Protein AF-A0A5F9C3J3-F1 (afdb_monomer)

Foldseek 3Di:
DDDDDDDDDDPPDDPPPPPPPPPPPPPPPDDDPPDDDDPVCPPDDDDDDDDDPVVVVVVVVVVVVVCVVVVVVVVVVVVVVVVVVCCCVPNPVNVVVVVVVVVVVVVVVVVVVVVVVVVVVVVVVVVVVDPPPDPPPDDPPPDDPDDDDDDDDDDDDDDDDDDDDDDDDD

Radius of gyration: 37.55 Å; Cα contacts (8 Å, |Δi|>4): 9; chains: 1; bounding box: 84×78×82 Å

Structure (mmCIF, N/CA/C/O backbone):
data_AF-A0A5F9C3J3-F1
#
_entry.id   AF-A0A5F9C3J3-F1
#
loop_
_atom_site.group_PDB
_atom_site.id
_atom_site.type_symbol
_atom_site.label_atom_id
_atom_site.label_alt_id
_atom_site.label_comp_id
_atom_site.label_asym_id
_atom_site.label_entity_id
_atom_site.label_seq_id
_atom_site.pdbx_PDB_ins_code
_atom_site.Cartn_x
_atom_site.Cartn_y
_atom_site.Cartn_z
_atom_site.occupancy
_atom_site.B_iso_or_equiv
_atom_site.auth_seq_id
_atom_site.auth_comp_id
_atom_site.auth_asym_id
_atom_site.auth_atom_id
_atom_site.pdbx_PDB_model_num
ATOM 1 N N . MET A 1 1 ? -37.638 -13.060 1.747 1.00 37.16 1 MET A N 1
ATOM 2 C CA . MET A 1 1 ? -38.116 -14.436 1.497 1.00 37.16 1 MET A CA 1
ATOM 3 C C . MET A 1 1 ? -37.347 -14.993 0.299 1.00 37.16 1 MET A C 1
ATOM 5 O O . MET A 1 1 ? -37.412 -14.372 -0.745 1.00 37.16 1 MET A O 1
ATOM 9 N N . LEU A 1 2 ? -36.561 -16.059 0.528 1.00 37.22 2 LEU A N 1
ATOM 10 C CA . LEU A 1 2 ? -36.082 -17.134 -0.380 1.00 37.22 2 LEU A CA 1
ATOM 11 C C . LEU A 1 2 ? -35.580 -16.761 -1.803 1.00 37.22 2 LEU A C 1
ATOM 13 O O . LEU A 1 2 ? -36.346 -16.272 -2.611 1.00 37.22 2 LEU A O 1
ATOM 17 N N . ARG A 1 3 ? -34.291 -16.867 -2.168 1.00 38.00 3 ARG A N 1
ATOM 18 C CA . ARG A 1 3 ? -33.363 -18.016 -2.368 1.00 38.00 3 ARG A CA 1
ATOM 19 C C . ARG A 1 3 ? -33.156 -18.320 -3.871 1.00 38.00 3 ARG A C 1
ATOM 21 O O . ARG A 1 3 ? -34.093 -18.675 -4.561 1.00 38.00 3 ARG A O 1
ATOM 28 N N . ALA A 1 4 ? -31.877 -18.276 -4.260 1.00 40.38 4 ALA A N 1
ATOM 29 C CA . ALA A 1 4 ? -31.181 -19.066 -5.287 1.00 40.38 4 ALA A CA 1
ATOM 30 C C . ALA A 1 4 ? -31.619 -18.997 -6.762 1.00 40.38 4 ALA A C 1
ATOM 32 O O . ALA A 1 4 ? -32.603 -19.610 -7.136 1.00 40.38 4 ALA A O 1
ATOM 33 N N . LEU A 1 5 ? -30.713 -18.494 -7.610 1.00 48.28 5 LEU A N 1
ATOM 34 C CA . LEU A 1 5 ? -30.084 -19.306 -8.660 1.00 48.28 5 LEU A CA 1
ATOM 35 C C . LEU A 1 5 ? -28.607 -18.915 -8.764 1.00 48.28 5 LEU A C 1
ATOM 37 O O . LEU A 1 5 ? -28.255 -17.774 -9.051 1.00 48.28 5 LEU A O 1
ATOM 41 N N . GLY A 1 6 ? -27.747 -19.876 -8.443 1.00 35.47 6 GLY A N 1
ATOM 42 C CA . GLY A 1 6 ? -26.320 -19.798 -8.686 1.00 35.47 6 GLY A CA 1
ATOM 43 C C . GLY A 1 6 ? -25.952 -20.567 -9.948 1.00 35.47 6 GLY A C 1
ATOM 44 O O . GLY A 1 6 ? -26.656 -21.489 -10.348 1.00 35.47 6 GLY A O 1
ATOM 45 N N . GLY A 1 7 ? -24.777 -20.232 -10.473 1.00 37.28 7 GLY A N 1
ATOM 46 C CA . GLY A 1 7 ? -23.949 -21.161 -11.229 1.00 37.28 7 GLY A CA 1
ATOM 47 C C . GLY A 1 7 ? -23.962 -20.952 -12.734 1.00 37.28 7 GLY A C 1
ATOM 48 O O . GLY A 1 7 ? -24.834 -21.467 -13.415 1.00 37.28 7 GLY A O 1
ATOM 49 N N . LEU A 1 8 ? -22.925 -20.284 -13.247 1.00 43.03 8 LEU A N 1
ATOM 50 C CA . LEU A 1 8 ? -21.941 -20.857 -14.179 1.00 43.03 8 LEU A CA 1
ATOM 51 C C . LEU A 1 8 ? -21.075 -19.734 -14.767 1.00 43.03 8 LEU A C 1
ATOM 53 O O . LEU A 1 8 ? -21.583 -18.711 -15.207 1.00 43.03 8 LEU A O 1
ATOM 57 N N . GLY A 1 9 ? -19.761 -19.961 -14.813 1.00 40.44 9 GLY A N 1
ATOM 58 C CA . GLY A 1 9 ? -18.927 -19.317 -15.829 1.00 40.44 9 GLY A CA 1
ATOM 59 C C . GLY A 1 9 ? -17.976 -18.214 -15.377 1.00 40.44 9 GLY A C 1
ATOM 60 O O . GLY A 1 9 ? -17.929 -17.171 -16.008 1.00 40.44 9 GLY A O 1
ATOM 61 N N . LEU A 1 10 ? -17.135 -18.462 -14.371 1.00 43.94 10 LEU A N 1
ATOM 62 C CA . LEU A 1 10 ? -15.818 -17.814 -14.304 1.00 43.94 10 LEU A CA 1
ATOM 63 C C . LEU A 1 10 ? -14.761 -18.876 -13.987 1.00 43.94 10 LEU A C 1
ATOM 65 O O . LEU A 1 10 ? -14.199 -18.946 -12.895 1.00 43.94 10 LEU A O 1
ATOM 69 N N . LEU A 1 11 ? -14.484 -19.714 -14.990 1.00 49.22 11 LEU A N 1
ATOM 70 C CA . LEU A 1 11 ? -13.211 -20.426 -15.130 1.00 49.22 11 LEU A CA 1
ATOM 71 C C . LEU A 1 11 ? -12.116 -19.401 -15.476 1.00 49.22 11 LEU A C 1
ATOM 73 O O . LEU A 1 11 ? -11.539 -19.406 -16.555 1.00 49.22 11 LEU A O 1
ATOM 77 N N . GLY A 1 12 ? -11.868 -18.471 -14.555 1.00 43.62 12 GLY A N 1
ATOM 78 C CA . GLY A 1 12 ? -10.696 -17.609 -14.569 1.00 43.62 12 GLY A CA 1
ATOM 79 C C . GLY A 1 12 ? -9.593 -18.320 -13.804 1.00 43.62 12 GLY A C 1
ATOM 80 O O . GLY A 1 12 ? -9.696 -18.485 -12.588 1.00 43.62 12 GLY A O 1
ATOM 81 N N . ALA A 1 13 ? -8.569 -18.778 -14.521 1.00 52.06 13 ALA A N 1
ATOM 82 C CA . ALA A 1 13 ? -7.368 -19.386 -13.970 1.00 52.06 13 ALA A CA 1
ATOM 83 C C . ALA A 1 13 ? -6.802 -18.525 -12.825 1.00 52.06 13 ALA A C 1
ATOM 85 O O . ALA A 1 13 ? -6.184 -17.484 -13.045 1.00 52.06 13 ALA A O 1
ATOM 86 N N . ARG A 1 14 ? -7.037 -18.948 -11.579 1.00 44.19 14 ARG A N 1
ATOM 87 C CA . ARG A 1 14 ? -6.373 -18.367 -10.411 1.00 44.19 14 ARG A CA 1
ATOM 88 C C . ARG A 1 14 ? -4.899 -18.772 -10.467 1.00 44.19 14 ARG A C 1
ATOM 90 O O . ARG A 1 14 ? -4.634 -19.969 -10.596 1.00 44.19 14 ARG A O 1
ATOM 97 N N . PRO A 1 15 ? -3.940 -17.840 -10.331 1.00 46.03 15 PRO A N 1
ATOM 98 C CA . PRO A 1 15 ? -2.549 -18.227 -10.181 1.00 46.03 15 PRO A CA 1
ATOM 99 C C . PRO A 1 15 ? -2.426 -19.088 -8.921 1.00 46.03 15 PRO A C 1
ATOM 101 O O . PRO A 1 15 ? -2.953 -18.746 -7.856 1.00 46.03 15 PRO A O 1
ATOM 104 N N . ALA A 1 16 ? -1.757 -20.230 -9.064 1.00 52.94 16 ALA A N 1
ATOM 105 C CA . ALA A 1 16 ? -1.439 -21.163 -7.994 1.00 52.94 16 ALA A CA 1
ATOM 106 C C . ALA A 1 16 ? -0.369 -20.566 -7.065 1.00 52.94 16 ALA A C 1
ATOM 108 O O . ALA A 1 16 ? 0.752 -21.042 -6.988 1.00 52.94 16 ALA A O 1
ATOM 109 N N . CYS A 1 17 ? -0.736 -19.506 -6.352 1.00 51.22 17 CYS A N 1
ATOM 110 C CA . CYS A 1 17 ? 0.027 -18.952 -5.241 1.00 51.22 17 CYS A CA 1
ATOM 111 C C . CYS A 1 17 ? -0.887 -18.859 -4.017 1.00 51.22 17 CYS A C 1
ATOM 113 O O . CYS A 1 17 ? -0.936 -17.844 -3.327 1.00 51.22 17 CYS A O 1
ATOM 115 N N . ARG A 1 18 ? -1.666 -19.917 -3.753 1.00 53.50 18 ARG A N 1
ATOM 116 C CA . ARG A 1 18 ? -2.168 -20.144 -2.399 1.00 53.50 18 ARG A CA 1
ATOM 117 C C . ARG A 1 18 ? -0.984 -20.754 -1.653 1.00 53.50 18 ARG A C 1
ATOM 119 O O . ARG A 1 18 ? -0.599 -21.863 -2.026 1.00 53.50 18 ARG A O 1
ATOM 126 N N . PRO A 1 19 ? -0.371 -20.068 -0.671 1.00 56.59 19 PRO A N 1
ATOM 127 C CA . PRO A 1 19 ? 0.608 -20.739 0.168 1.00 56.59 19 PRO A CA 1
ATOM 128 C C . PRO A 1 19 ? -0.058 -22.013 0.706 1.00 56.59 19 PRO A C 1
ATOM 130 O O . PRO A 1 19 ? -1.263 -21.960 1.007 1.00 56.59 19 PRO A O 1
ATOM 133 N N . PRO A 1 20 ? 0.654 -23.159 0.773 1.00 58.03 20 PRO A N 1
ATOM 134 C CA . PRO A 1 20 ? 0.123 -24.322 1.470 1.00 58.03 20 PRO A CA 1
ATOM 135 C C . PRO A 1 20 ? -0.383 -23.801 2.805 1.00 58.03 20 PRO A C 1
ATOM 137 O O . PRO A 1 20 ? 0.321 -23.010 3.436 1.00 58.03 20 PRO A O 1
ATOM 140 N N . ALA A 1 21 ? -1.641 -24.111 3.139 1.00 61.44 21 ALA A N 1
ATOM 141 C CA . ALA A 1 21 ? -2.244 -23.667 4.382 1.00 61.44 21 ALA A CA 1
ATOM 142 C C . ALA A 1 21 ? -1.227 -23.992 5.466 1.00 61.44 21 ALA A C 1
ATOM 144 O O . ALA A 1 21 ? -0.994 -25.170 5.732 1.00 61.44 21 ALA A O 1
ATOM 145 N N . LEU A 1 22 ? -0.540 -22.963 5.979 1.00 60.78 22 LEU A N 1
ATOM 146 C CA . LEU A 1 22 ? 0.359 -23.130 7.099 1.00 60.78 22 LEU A CA 1
ATOM 147 C C . LEU A 1 22 ? -0.542 -23.796 8.116 1.00 60.78 22 LEU A C 1
ATOM 149 O O . LEU A 1 22 ? -1.554 -23.208 8.509 1.00 60.78 22 LEU A O 1
ATOM 153 N N . LEU A 1 23 ? -0.256 -25.063 8.417 1.00 61.53 23 LEU A N 1
ATOM 154 C CA . LEU A 1 23 ? -0.802 -25.717 9.583 1.00 61.53 23 LEU A CA 1
ATOM 155 C C . LEU A 1 23 ? -0.427 -24.748 10.689 1.00 61.53 23 LEU A C 1
ATOM 157 O O . LEU A 1 23 ? 0.749 -24.629 11.025 1.00 61.53 23 LEU A O 1
ATOM 161 N N . LEU A 1 24 ? -1.394 -23.921 11.093 1.00 62.34 24 LEU A N 1
ATOM 162 C CA . LEU A 1 24 ? -1.239 -22.951 12.153 1.00 62.34 24 LEU A CA 1
ATOM 163 C C . LEU A 1 24 ? -0.932 -23.828 13.349 1.00 62.34 24 LEU A C 1
ATOM 165 O O . LEU A 1 24 ? -1.860 -24.370 13.950 1.00 62.34 24 LEU A O 1
ATOM 169 N N . LEU A 1 25 ? 0.359 -24.060 13.614 1.00 65.44 25 LEU A N 1
ATOM 170 C CA . LEU A 1 25 ? 0.781 -24.725 14.827 1.00 65.44 25 LEU A CA 1
ATOM 171 C C . LEU A 1 25 ? 0.063 -23.949 15.924 1.00 65.44 25 LEU A C 1
ATOM 173 O O . LEU A 1 25 ? 0.233 -22.723 15.985 1.00 65.44 25 LEU A O 1
ATOM 177 N N . PRO A 1 26 ? -0.807 -24.606 16.709 1.00 67.81 26 PRO A N 1
ATOM 178 C CA . PRO A 1 26 ? -1.512 -23.927 17.771 1.00 67.81 26 PRO A CA 1
ATOM 179 C C . PRO A 1 26 ? -0.466 -23.187 18.593 1.00 67.81 26 PRO A C 1
ATOM 181 O O . PRO A 1 26 ? 0.487 -23.802 19.077 1.00 67.81 26 PRO A O 1
ATOM 184 N N . ALA A 1 27 ? -0.592 -21.861 18.681 1.00 69.44 27 ALA A N 1
ATOM 185 C CA . ALA A 1 27 ? 0.288 -21.083 19.533 1.00 69.44 27 ALA A CA 1
ATOM 186 C C . ALA A 1 27 ? 0.184 -21.697 20.932 1.00 69.44 27 ALA A C 1
ATOM 188 O O . ALA A 1 27 ? -0.910 -21.728 21.507 1.00 69.44 27 ALA A O 1
ATOM 189 N N . ARG A 1 28 ? 1.293 -22.264 21.424 1.00 77.12 28 ARG A N 1
ATOM 190 C CA . ARG A 1 28 ? 1.327 -23.034 22.672 1.00 77.12 28 ARG A CA 1
ATOM 191 C C . ARG A 1 28 ? 0.691 -22.184 23.778 1.00 77.12 28 ARG A C 1
ATOM 193 O O . ARG A 1 28 ? 1.173 -21.094 24.064 1.00 77.12 28 ARG A O 1
ATOM 200 N N . GLY A 1 29 ? -0.425 -22.651 24.343 1.00 79.50 29 GLY A N 1
ATOM 201 C CA . GLY A 1 29 ? -1.155 -21.957 25.414 1.00 79.50 29 GLY A CA 1
ATOM 202 C C . GLY A 1 29 ? -2.392 -21.140 25.004 1.00 79.50 29 GLY A C 1
ATOM 203 O O . GLY A 1 29 ? -3.050 -20.589 25.884 1.00 79.50 29 GLY A O 1
ATOM 204 N N . ARG A 1 30 ? -2.769 -21.065 23.718 1.00 90.12 30 ARG A N 1
ATOM 205 C CA . ARG A 1 30 ? -4.089 -20.541 23.303 1.00 90.12 30 ARG A CA 1
ATOM 206 C C . ARG A 1 30 ? -5.095 -21.674 23.113 1.00 90.12 30 ARG A C 1
ATOM 208 O O . ARG A 1 30 ? -4.737 -22.739 22.622 1.00 90.12 30 ARG A O 1
ATOM 215 N N . LYS A 1 31 ? -6.361 -21.414 23.457 1.00 90.50 31 LYS A N 1
ATOM 216 C CA . LYS A 1 31 ? -7.457 -22.368 23.247 1.00 90.50 31 LYS A CA 1
ATOM 217 C C . LYS A 1 31 ? -7.693 -22.621 21.758 1.00 90.50 31 LYS A C 1
ATOM 219 O O . LYS A 1 31 ? -7.751 -21.676 20.969 1.00 90.50 31 LYS A O 1
ATOM 224 N N . THR A 1 32 ? -7.855 -23.884 21.395 1.00 89.50 32 THR A N 1
ATOM 225 C CA . THR A 1 32 ? -8.284 -24.328 20.070 1.00 89.50 32 THR A CA 1
ATOM 226 C C . THR A 1 32 ? -9.805 -24.239 19.922 1.00 89.50 32 THR A C 1
ATOM 228 O O . THR A 1 32 ? -10.531 -23.965 20.876 1.00 89.50 32 THR A O 1
ATOM 231 N N . ARG A 1 33 ? -10.310 -24.486 18.706 1.00 91.00 33 ARG A N 1
ATOM 232 C CA . ARG A 1 33 ? -11.755 -24.515 18.426 1.00 91.00 33 ARG A CA 1
ATOM 233 C C . ARG A 1 33 ? -12.491 -25.620 19.198 1.00 91.00 33 ARG A C 1
ATOM 235 O O . ARG A 1 33 ? -13.666 -25.442 19.495 1.00 91.00 33 ARG A O 1
ATOM 242 N N . HIS A 1 34 ? -11.827 -26.745 19.468 1.00 92.06 34 HIS A N 1
ATOM 243 C CA . HIS A 1 34 ? -12.432 -27.914 20.116 1.00 92.06 34 HIS A CA 1
ATOM 244 C C . HIS A 1 34 ? -12.278 -27.896 21.641 1.00 92.06 34 HIS A C 1
ATOM 246 O O . HIS A 1 34 ? -12.848 -28.746 22.321 1.00 92.06 34 HIS A O 1
ATOM 252 N N . ASP A 1 35 ? -11.542 -26.924 22.183 1.00 92.00 35 ASP A N 1
ATOM 253 C CA . ASP A 1 35 ? -11.350 -26.806 23.621 1.00 92.00 35 ASP A CA 1
ATOM 254 C C . ASP A 1 35 ? -12.608 -26.224 24.273 1.00 92.00 35 ASP A C 1
ATOM 256 O O . ASP A 1 35 ? -13.126 -25.193 23.824 1.00 92.00 35 ASP A O 1
ATOM 260 N N . PRO A 1 36 ? -13.086 -26.807 25.380 1.00 93.94 36 PRO A N 1
ATOM 261 C CA . PRO A 1 36 ? -14.246 -26.268 26.057 1.00 93.94 36 PRO A CA 1
ATOM 262 C C . PRO A 1 36 ? -13.958 -24.876 26.664 1.00 93.94 36 PRO A C 1
ATOM 264 O O . PRO A 1 36 ? -12.843 -24.565 27.130 1.00 93.94 36 PRO A O 1
ATOM 267 N N . PRO A 1 37 ? -14.972 -23.992 26.711 1.00 94.44 37 PRO A N 1
ATOM 268 C CA . PRO A 1 37 ? -14.888 -22.768 27.494 1.00 94.44 37 PRO A CA 1
ATOM 269 C C . PRO A 1 37 ? -14.703 -23.104 28.982 1.00 94.44 37 PRO A C 1
ATOM 271 O O . PRO A 1 37 ? -15.097 -24.162 29.466 1.00 94.44 37 PRO A O 1
ATOM 274 N N . ALA A 1 38 ? -14.061 -22.203 29.728 1.00 93.12 38 ALA A N 1
ATOM 275 C CA . ALA A 1 38 ? -13.886 -22.407 31.166 1.00 93.12 38 ALA A CA 1
ATOM 276 C C . ALA A 1 38 ? -15.241 -22.272 31.869 1.00 93.12 38 ALA A C 1
ATOM 278 O O . ALA A 1 38 ? -16.001 -21.373 31.512 1.00 93.12 38 ALA A O 1
ATOM 279 N N . LYS A 1 39 ? -15.509 -23.085 32.901 1.00 95.94 39 LYS A N 1
ATOM 280 C CA . LYS A 1 39 ? -16.773 -23.049 33.665 1.00 95.94 39 LYS A CA 1
ATOM 281 C C . LYS A 1 39 ? -17.123 -21.633 34.153 1.00 95.94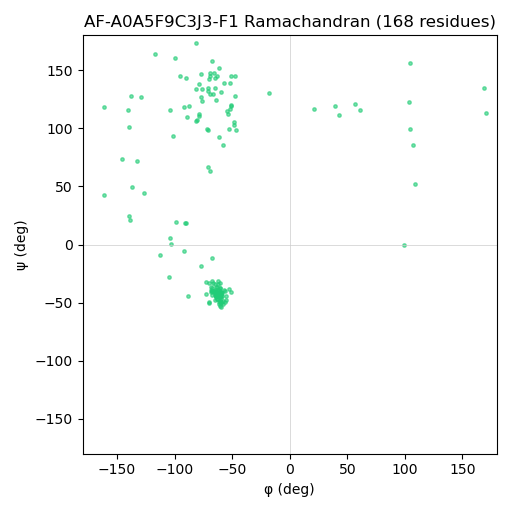 39 LYS A C 1
ATOM 283 O O . LYS A 1 39 ? -18.252 -21.193 33.986 1.00 95.94 39 LYS A O 1
ATOM 288 N N . SER A 1 40 ? -16.129 -20.875 34.625 1.00 95.31 40 SER A N 1
ATOM 289 C CA . SER A 1 40 ? -16.277 -19.477 35.070 1.00 95.31 40 SER A CA 1
ATOM 290 C C . SER A 1 40 ? -16.607 -18.465 33.960 1.00 95.31 40 SER A C 1
ATOM 292 O O . SER A 1 40 ? -16.919 -17.315 34.253 1.00 95.31 40 SER A O 1
ATOM 294 N N . LYS A 1 41 ? -16.513 -18.853 32.682 1.00 95.56 41 LYS A N 1
ATOM 295 C CA . LYS A 1 41 ? -16.784 -17.999 31.514 1.00 95.56 41 LYS A CA 1
ATOM 296 C C . LYS A 1 41 ? -18.020 -18.426 30.718 1.00 95.56 41 LYS A C 1
ATOM 298 O O . LYS A 1 41 ? -18.424 -17.669 29.847 1.00 95.56 41 LYS A O 1
ATOM 303 N N . VAL A 1 42 ? -18.624 -19.585 31.011 1.00 93.69 42 VAL A N 1
ATOM 304 C CA . VAL A 1 42 ? -19.795 -20.113 30.276 1.00 93.69 42 VAL A CA 1
ATOM 305 C C . VAL A 1 42 ? -21.001 -19.171 30.360 1.00 93.69 42 VAL A C 1
ATOM 307 O O . VAL A 1 42 ? -21.697 -18.998 29.368 1.00 93.69 42 VAL A O 1
ATOM 310 N N . GLY A 1 43 ? -21.217 -18.524 31.508 1.00 93.69 43 GLY A N 1
ATOM 311 C CA . GLY A 1 43 ? -22.297 -17.548 31.707 1.00 93.69 43 GLY A CA 1
ATOM 312 C C . GLY A 1 43 ? -21.846 -16.085 31.704 1.00 93.69 43 GLY A C 1
ATOM 313 O O . GLY A 1 43 ? -22.647 -15.208 32.010 1.00 93.69 43 GLY A O 1
ATOM 314 N N . LEU A 1 44 ? -20.570 -15.796 31.412 1.00 95.88 44 LEU A N 1
ATOM 315 C CA . LEU A 1 44 ? -20.068 -14.424 31.465 1.00 95.88 44 LEU A CA 1
ATOM 316 C C . LEU A 1 44 ? -20.453 -13.665 30.192 1.00 95.88 44 LEU A C 1
ATOM 318 O O . LEU A 1 44 ? -19.843 -13.854 29.138 1.00 95.88 44 LEU A O 1
ATOM 322 N N . LEU A 1 45 ? -21.408 -12.751 30.323 1.00 95.75 45 LEU A N 1
ATOM 323 C CA . LEU A 1 45 ? -21.744 -11.779 29.289 1.00 95.75 45 LEU A CA 1
ATOM 324 C C . LEU A 1 45 ? -20.905 -10.509 29.467 1.00 95.75 45 LEU A C 1
ATOM 326 O O . LEU A 1 45 ? -20.607 -10.092 30.585 1.00 95.75 45 LEU A O 1
ATOM 330 N N . LYS A 1 46 ? -20.492 -9.896 28.354 1.00 95.56 46 LYS A N 1
ATOM 331 C CA . LYS A 1 46 ? -19.788 -8.610 28.388 1.00 95.56 46 LYS A CA 1
ATOM 332 C C . LYS A 1 46 ? -20.806 -7.493 28.589 1.00 95.56 46 LYS A C 1
ATOM 334 O O . LYS A 1 46 ? -21.570 -7.204 27.673 1.00 95.56 46 LYS A O 1
ATOM 339 N N . THR A 1 47 ? -20.782 -6.861 29.755 1.00 96.38 47 THR A N 1
ATOM 340 C CA . THR A 1 47 ? -21.588 -5.668 30.029 1.00 96.38 47 THR A CA 1
ATOM 341 C C . THR A 1 47 ? -20.943 -4.453 29.358 1.00 96.38 47 THR A C 1
ATOM 343 O O . THR A 1 47 ? -19.742 -4.238 29.550 1.00 96.38 47 THR A O 1
ATOM 346 N N . PRO A 1 48 ? -21.683 -3.673 28.548 1.00 96.25 48 PRO A N 1
ATOM 347 C CA . PRO A 1 48 ? -21.149 -2.443 27.983 1.00 96.25 48 PRO A CA 1
ATOM 348 C C . PRO A 1 48 ? -20.848 -1.432 29.103 1.00 96.25 48 PRO A C 1
ATOM 350 O O . PRO A 1 48 ? -21.594 -1.375 30.084 1.00 96.25 48 PRO A O 1
ATOM 353 N N . PRO A 1 49 ? -19.763 -0.648 28.985 1.00 96.50 49 PRO A N 1
ATOM 354 C CA . PRO A 1 49 ? -19.487 0.424 29.933 1.00 96.50 49 PRO A CA 1
ATOM 355 C C . PRO A 1 49 ? -20.537 1.538 29.813 1.00 96.50 49 PRO A C 1
ATOM 357 O O . PRO A 1 49 ? -21.169 1.692 28.766 1.00 96.50 49 PRO A O 1
ATOM 360 N N . ALA A 1 50 ? -20.698 2.331 30.875 1.00 96.62 50 ALA A N 1
ATOM 361 C CA . ALA A 1 50 ? -21.476 3.565 30.812 1.00 96.62 50 ALA A CA 1
ATOM 362 C C . ALA A 1 50 ? -20.825 4.552 29.826 1.00 96.62 50 ALA A C 1
ATOM 364 O O . ALA A 1 50 ? -19.600 4.598 29.710 1.00 96.62 50 ALA A O 1
ATOM 365 N N . VAL A 1 51 ? -21.647 5.320 29.111 1.00 97.12 51 VAL A N 1
ATOM 366 C CA . VAL A 1 51 ? -21.202 6.249 28.064 1.00 97.12 51 VAL A CA 1
ATOM 367 C C . VAL A 1 51 ? -21.821 7.618 28.321 1.00 97.12 51 VAL A C 1
ATOM 369 O O . VAL A 1 51 ? -23.041 7.716 28.441 1.00 97.12 51 VAL A O 1
ATOM 372 N N . ASP A 1 52 ? -20.992 8.662 28.372 1.00 98.00 52 ASP A N 1
ATOM 373 C CA . ASP A 1 52 ? -21.464 10.048 28.364 1.00 98.00 52 ASP A CA 1
ATOM 374 C C . ASP A 1 52 ? -21.890 10.452 26.937 1.00 98.00 52 ASP A C 1
ATOM 376 O O . ASP A 1 52 ? -21.085 10.337 26.002 1.00 98.00 52 ASP A O 1
ATOM 380 N N . PRO A 1 53 ? -23.141 10.900 26.718 1.00 97.38 53 PRO A N 1
ATOM 381 C CA . PRO A 1 53 ? -23.617 11.276 25.389 1.00 97.38 53 PRO A CA 1
ATOM 382 C C . PRO A 1 53 ? -22.849 12.449 24.764 1.00 97.38 53 PRO A C 1
ATOM 384 O O . PRO A 1 53 ? -22.660 12.449 23.544 1.00 97.38 53 PRO A O 1
ATOM 387 N N . ALA A 1 54 ? -22.390 13.424 25.558 1.00 97.81 54 ALA A N 1
ATOM 388 C CA . ALA A 1 54 ? -21.683 14.591 25.030 1.00 97.81 54 ALA A CA 1
ATOM 389 C C . ALA A 1 54 ? -20.294 14.205 24.497 1.00 97.81 54 ALA A C 1
ATOM 391 O O . ALA A 1 54 ? -19.969 14.485 23.337 1.00 97.81 54 ALA A O 1
ATOM 392 N N . GLU A 1 55 ? -19.501 13.488 25.297 1.00 97.38 55 GLU A N 1
ATOM 393 C CA . GLU A 1 55 ? -18.214 12.937 24.864 1.00 97.38 55 GLU A CA 1
ATOM 394 C C . GLU A 1 55 ? -18.357 11.980 23.675 1.00 97.38 55 GLU A C 1
ATOM 396 O O . GLU A 1 55 ? -17.580 12.055 22.717 1.00 97.38 55 GLU A O 1
ATOM 401 N N . CYS A 1 56 ? -19.365 11.101 23.699 1.00 97.44 56 CYS A N 1
ATOM 402 C CA . CYS A 1 56 ? -19.597 10.133 22.630 1.00 97.44 56 CYS A CA 1
ATOM 403 C C . 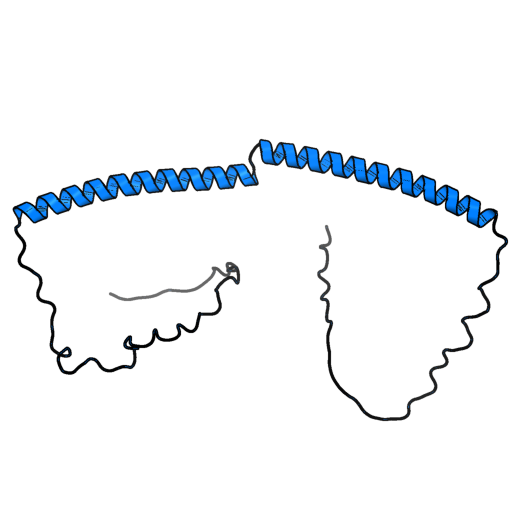CYS A 1 56 ? -19.820 10.826 21.278 1.00 97.44 56 CYS A C 1
ATOM 405 O O . CYS A 1 56 ? -19.199 10.443 20.284 1.00 97.44 56 CYS A O 1
ATOM 407 N N . TYR A 1 57 ? -20.626 11.893 21.242 1.00 98.06 57 TYR A N 1
ATOM 408 C CA . TYR A 1 57 ? -20.870 12.661 20.020 1.00 98.06 57 TYR A CA 1
ATOM 409 C C . TYR A 1 57 ? -19.592 13.318 19.481 1.00 98.06 57 TYR A C 1
ATOM 411 O O . TYR A 1 57 ? -19.266 13.190 18.297 1.00 98.06 57 TYR A O 1
ATOM 419 N N . VAL A 1 58 ? -18.814 13.965 20.355 1.00 98.31 58 VAL A N 1
ATOM 420 C CA . VAL A 1 58 ? -17.545 14.601 19.968 1.00 98.31 58 VAL A CA 1
ATOM 421 C C . VAL A 1 58 ? -16.561 13.568 19.417 1.00 98.31 58 VAL A C 1
ATOM 423 O O . VAL A 1 58 ? -15.908 13.811 18.399 1.00 98.31 58 VAL A O 1
ATOM 426 N N . LEU A 1 59 ? -16.456 12.400 20.055 1.00 98.31 59 LEU A N 1
ATOM 427 C CA . LEU A 1 59 ? -15.604 11.317 19.575 1.00 98.31 59 LEU A CA 1
ATOM 428 C C . LEU A 1 59 ? -16.078 10.791 18.221 1.00 98.31 59 LEU A C 1
ATOM 430 O O . LEU A 1 59 ? -15.249 10.621 17.328 1.00 98.31 59 LEU A O 1
ATOM 434 N N . MET A 1 60 ? -17.380 10.573 18.034 1.00 98.38 60 MET A N 1
ATOM 435 C CA . MET A 1 60 ? -17.928 10.109 16.758 1.00 98.38 60 MET A CA 1
ATOM 436 C C . MET A 1 60 ? -17.538 11.030 15.600 1.00 98.38 60 MET A C 1
ATOM 438 O O . MET A 1 60 ? -17.018 10.547 14.589 1.00 98.38 60 MET A O 1
ATOM 442 N N . GLU A 1 61 ? -17.701 12.343 15.761 1.00 98.50 61 GLU A N 1
ATOM 443 C CA . GLU A 1 61 ? -17.350 13.305 14.714 1.00 98.50 61 GLU A CA 1
ATOM 444 C C . GLU A 1 61 ? -15.837 13.389 14.481 1.00 98.50 61 GLU A C 1
ATOM 446 O O . GLU A 1 61 ? -15.384 13.363 13.334 1.00 98.50 61 GLU A O 1
ATOM 451 N N . ARG A 1 62 ? -15.021 13.369 15.543 1.00 98.62 62 ARG A N 1
ATOM 452 C CA . ARG A 1 62 ? -13.554 13.324 15.400 1.00 98.62 62 ARG A CA 1
ATOM 453 C C . ARG A 1 62 ? -13.093 12.074 14.656 1.00 98.62 62 ARG A C 1
ATOM 455 O O . ARG A 1 62 ? -12.248 12.162 13.768 1.00 98.62 62 ARG A O 1
ATOM 462 N N . TYR A 1 63 ? -13.661 10.912 14.974 1.00 98.56 63 TYR A N 1
ATOM 463 C CA . TYR A 1 63 ? -13.341 9.666 14.280 1.00 98.56 63 TYR A CA 1
ATOM 464 C C . TYR A 1 63 ? -13.817 9.677 12.830 1.00 98.56 63 TYR A C 1
ATOM 466 O O . TYR A 1 63 ? -13.112 9.152 11.966 1.00 98.56 63 TYR A O 1
ATOM 474 N N . ARG A 1 64 ? -14.978 10.274 12.540 1.00 98.50 64 ARG A N 1
ATOM 475 C CA . ARG A 1 64 ? -15.471 10.456 11.171 1.00 98.50 64 ARG A CA 1
ATOM 476 C C . ARG A 1 64 ? -14.493 11.296 10.353 1.00 98.50 64 ARG A C 1
ATOM 478 O O . ARG A 1 64 ? -14.038 10.833 9.308 1.00 98.50 64 ARG A O 1
ATOM 485 N N . GLN A 1 65 ? -14.126 12.473 10.856 1.00 98.56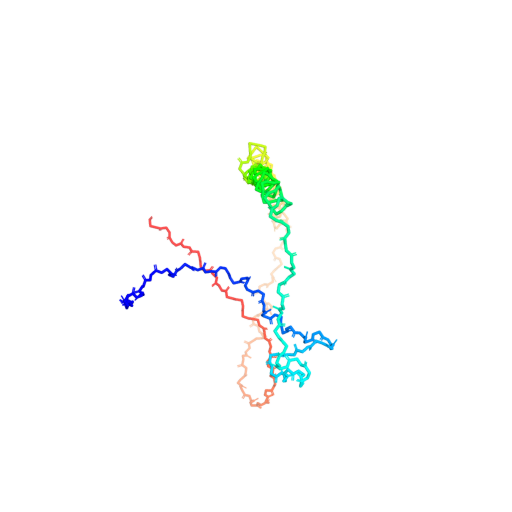 65 GLN A N 1
ATOM 486 C CA . GLN A 1 65 ? -13.183 13.386 10.204 1.00 98.56 65 GLN A CA 1
ATOM 487 C C . GLN A 1 65 ? -11.808 12.732 10.026 1.00 98.56 65 GLN A C 1
ATOM 489 O O . GLN A 1 65 ? -11.275 12.695 8.920 1.00 98.56 65 GLN A O 1
ATOM 494 N N . TYR A 1 66 ? -11.266 12.119 11.080 1.00 98.62 66 TYR A N 1
ATOM 495 C CA . TYR A 1 66 ? -9.987 11.413 11.023 1.00 98.62 66 TYR A CA 1
ATOM 496 C C . TYR A 1 66 ? -9.989 10.300 9.968 1.00 98.62 66 TYR A C 1
ATOM 498 O O . TYR A 1 66 ? -9.082 10.219 9.139 1.00 98.62 66 TYR A O 1
ATOM 506 N N . ARG A 1 67 ? -11.022 9.445 9.960 1.00 98.50 67 ARG A N 1
ATOM 507 C CA . ARG A 1 67 ? -11.131 8.351 8.985 1.00 98.50 67 ARG A CA 1
ATOM 508 C C . ARG A 1 67 ? -11.275 8.870 7.565 1.00 98.50 67 ARG A C 1
ATOM 510 O O . ARG A 1 67 ? -10.720 8.247 6.664 1.00 98.50 67 ARG A O 1
ATOM 517 N N . GLN A 1 68 ? -11.982 9.978 7.360 1.00 98.50 68 GLN A N 1
ATOM 518 C CA . GLN A 1 68 ? -12.086 10.620 6.055 1.00 98.50 68 GLN A CA 1
ATOM 519 C C . GLN A 1 68 ? -10.707 11.079 5.568 1.00 98.50 68 GLN A C 1
ATOM 521 O O . GLN A 1 68 ? -10.290 10.680 4.481 1.00 98.50 68 GLN A O 1
ATOM 526 N N . THR A 1 69 ? -9.960 11.813 6.396 1.00 98.69 69 THR A N 1
ATOM 527 C CA . THR A 1 69 ? -8.613 12.298 6.059 1.00 98.69 69 THR A CA 1
ATOM 528 C C . THR A 1 69 ? -7.646 11.149 5.785 1.00 98.69 69 THR A C 1
ATOM 530 O O . THR A 1 69 ? -6.981 11.126 4.753 1.00 98.69 69 THR A O 1
ATOM 533 N N . VAL A 1 70 ? -7.595 10.140 6.657 1.00 98.69 70 VAL A N 1
ATOM 534 C CA . VAL A 1 70 ? -6.699 8.986 6.472 1.00 98.69 70 VAL A CA 1
ATOM 535 C C . VAL A 1 70 ? -7.097 8.146 5.256 1.00 98.69 70 VAL A C 1
ATOM 537 O O . VAL A 1 70 ? -6.228 7.593 4.582 1.00 98.69 70 VAL A O 1
ATOM 540 N N . SER A 1 71 ? -8.391 8.058 4.936 1.00 98.50 71 SER A N 1
ATOM 541 C CA . SER A 1 71 ? -8.845 7.381 3.717 1.00 98.50 71 SER A CA 1
ATOM 542 C C . SER A 1 71 ? -8.422 8.142 2.464 1.00 98.50 71 SER A C 1
ATOM 544 O O . SER A 1 71 ? -7.966 7.506 1.518 1.00 98.50 71 SER A O 1
ATOM 546 N N . ALA A 1 72 ? -8.496 9.476 2.472 1.00 98.56 72 ALA A N 1
ATOM 547 C CA . ALA A 1 72 ? -7.986 10.305 1.382 1.00 98.56 72 ALA A CA 1
ATOM 548 C C . ALA A 1 72 ? -6.471 10.110 1.199 1.00 98.56 72 ALA A C 1
ATOM 550 O O . ALA A 1 72 ? -6.032 9.756 0.109 1.00 98.56 72 ALA A O 1
ATOM 551 N N . LEU A 1 73 ? -5.687 10.185 2.281 1.00 98.69 73 LEU A N 1
ATOM 552 C CA . LEU A 1 73 ? -4.240 9.920 2.242 1.00 98.69 73 LEU A CA 1
ATOM 553 C C . LEU A 1 73 ? -3.915 8.519 1.708 1.00 98.69 73 LEU A C 1
ATOM 555 O O . LEU A 1 73 ? -2.982 8.337 0.931 1.00 98.69 73 LEU A O 1
ATOM 559 N N . ARG A 1 74 ? -4.704 7.505 2.082 1.00 98.56 74 ARG A N 1
ATOM 560 C CA . ARG A 1 74 ? -4.537 6.152 1.540 1.00 98.56 74 ARG A CA 1
ATOM 561 C C . ARG A 1 74 ? -4.752 6.120 0.027 1.00 98.56 74 ARG A C 1
ATOM 563 O O . ARG A 1 74 ? -4.036 5.387 -0.650 1.00 98.56 74 ARG A O 1
ATOM 570 N N . MET A 1 75 ? -5.724 6.864 -0.498 1.00 98.50 75 MET A N 1
ATOM 571 C CA . MET A 1 75 ? -5.975 6.924 -1.939 1.00 98.50 75 MET A CA 1
ATOM 572 C C . MET A 1 75 ? -4.811 7.581 -2.685 1.00 98.50 75 MET A C 1
ATOM 574 O O . MET A 1 75 ? -4.406 7.042 -3.715 1.00 98.50 75 MET A O 1
ATOM 578 N N . GLU A 1 76 ? -4.217 8.638 -2.125 1.00 98.56 76 GLU A N 1
ATOM 579 C CA . GLU A 1 76 ? -2.995 9.255 -2.662 1.00 98.56 76 GLU A CA 1
ATOM 580 C C . GLU A 1 76 ? -1.849 8.239 -2.735 1.00 98.56 76 GLU A C 1
ATOM 582 O O . GLU A 1 76 ? -1.294 7.986 -3.804 1.00 98.56 76 GLU A O 1
ATOM 587 N N . PHE A 1 77 ? -1.564 7.534 -1.636 1.00 98.50 77 PHE A N 1
ATOM 588 C CA . PHE A 1 77 ? -0.501 6.523 -1.628 1.00 98.50 77 PHE A CA 1
ATOM 589 C C . PHE A 1 77 ? -0.773 5.363 -2.591 1.00 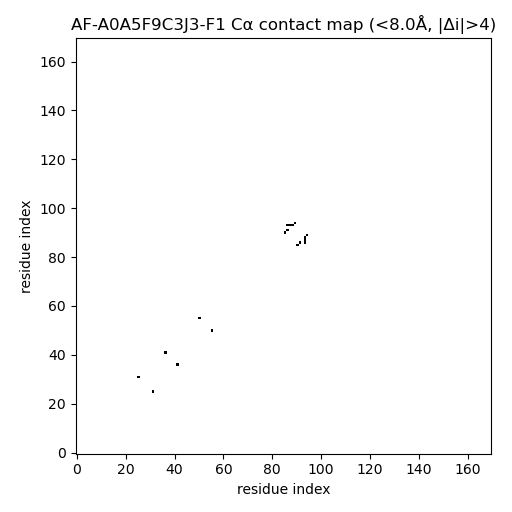98.50 77 PHE A C 1
ATOM 591 O O . PHE A 1 77 ? 0.142 4.852 -3.237 1.00 98.50 77 PHE A O 1
ATOM 598 N N . VAL A 1 78 ? -2.029 4.935 -2.731 1.00 98.38 78 VAL A N 1
ATOM 599 C CA . VAL A 1 78 ? -2.401 3.909 -3.714 1.00 98.38 78 VAL A CA 1
ATOM 600 C C . VAL A 1 78 ? -2.179 4.414 -5.141 1.00 98.38 78 VAL A C 1
ATOM 602 O O . VAL A 1 78 ? -1.692 3.650 -5.978 1.00 98.38 78 VAL A O 1
ATOM 605 N N . ALA A 1 79 ? -2.510 5.673 -5.431 1.00 98.12 79 ALA A N 1
ATOM 606 C CA . ALA A 1 79 ? -2.269 6.282 -6.734 1.00 98.12 79 ALA A CA 1
ATOM 607 C C . ALA A 1 79 ? -0.767 6.376 -7.036 1.00 98.12 79 ALA A C 1
ATOM 609 O O . ALA A 1 79 ? -0.342 5.970 -8.118 1.00 98.12 79 ALA A O 1
ATOM 610 N N . GLU A 1 80 ? 0.051 6.795 -6.069 1.00 98.44 80 GLU A N 1
ATOM 611 C CA . GLU A 1 80 ? 1.510 6.830 -6.204 1.00 98.44 80 GLU A CA 1
ATOM 612 C C . GLU A 1 80 ? 2.106 5.449 -6.482 1.00 98.44 80 GLU A C 1
ATOM 614 O O . GLU A 1 80 ? 2.928 5.292 -7.386 1.00 98.44 80 GLU A O 1
ATOM 619 N N . VAL A 1 81 ? 1.684 4.425 -5.734 1.00 98.19 81 VAL A N 1
ATOM 620 C CA . VAL A 1 81 ? 2.157 3.051 -5.947 1.00 98.19 81 VAL A CA 1
ATOM 621 C C . VAL A 1 81 ? 1.774 2.569 -7.344 1.00 98.19 81 VAL A C 1
ATOM 623 O O . VAL A 1 81 ? 2.609 2.006 -8.053 1.00 98.19 81 VAL A O 1
ATOM 626 N N . ARG A 1 82 ? 0.534 2.820 -7.780 1.00 96.69 82 ARG A N 1
ATOM 627 C CA . ARG A 1 82 ? 0.080 2.462 -9.132 1.00 96.69 82 ARG A CA 1
ATOM 628 C C . ARG A 1 82 ? 0.878 3.190 -10.210 1.00 96.69 82 ARG A C 1
ATOM 630 O O . ARG A 1 82 ? 1.285 2.550 -11.177 1.00 96.69 82 ARG A O 1
ATOM 637 N N . LYS A 1 83 ? 1.146 4.484 -10.023 1.00 96.50 83 LYS A N 1
ATOM 638 C CA . LYS A 1 83 ? 1.963 5.300 -10.926 1.00 96.50 83 LYS A CA 1
ATOM 639 C C . LYS A 1 83 ? 3.379 4.736 -11.048 1.00 96.50 83 LYS A C 1
ATOM 641 O O . LYS A 1 83 ? 3.812 4.457 -12.159 1.00 96.50 83 LYS A O 1
ATOM 646 N N . LYS A 1 84 ? 4.046 4.445 -9.927 1.00 96.00 84 LYS A N 1
ATOM 647 C CA . LYS A 1 84 ? 5.395 3.849 -9.915 1.00 96.00 84 LYS A CA 1
ATOM 648 C C .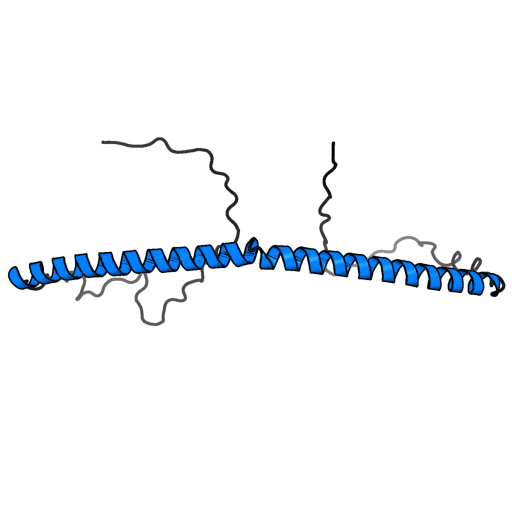 LYS A 1 84 ? 5.439 2.484 -10.606 1.00 96.00 84 LYS A C 1
ATOM 650 O O . LYS A 1 84 ? 6.364 2.204 -11.359 1.00 96.00 84 LYS A O 1
ATOM 655 N N . VAL A 1 85 ? 4.431 1.634 -10.390 1.00 96.00 85 VAL A N 1
ATOM 656 C CA . VAL A 1 85 ? 4.332 0.335 -11.080 1.00 96.00 85 VAL A CA 1
ATOM 657 C C . VAL A 1 85 ? 4.148 0.519 -12.587 1.00 96.00 85 VAL A C 1
ATOM 659 O O . VAL A 1 85 ? 4.750 -0.218 -13.365 1.00 96.00 85 VAL A O 1
ATOM 662 N N . HIS A 1 86 ? 3.330 1.484 -13.007 1.00 94.12 86 HIS A N 1
ATOM 663 C CA . HIS A 1 86 ? 3.141 1.794 -14.420 1.00 94.12 86 HIS A CA 1
ATOM 664 C C . HIS A 1 86 ? 4.429 2.333 -15.054 1.00 94.12 86 HIS A C 1
ATOM 666 O O . HIS A 1 86 ? 4.851 1.828 -16.087 1.00 94.12 86 HIS A O 1
ATOM 672 N N . GLU A 1 87 ? 5.097 3.295 -14.416 1.00 94.19 87 GLU A N 1
ATOM 673 C CA . GLU A 1 87 ? 6.374 3.861 -14.873 1.00 94.19 87 GLU A CA 1
ATOM 674 C C . GLU A 1 87 ? 7.489 2.811 -14.951 1.00 94.19 87 GLU A C 1
ATOM 676 O O . GLU A 1 87 ? 8.278 2.814 -15.890 1.00 94.19 87 GLU A O 1
ATOM 681 N N . ALA A 1 88 ? 7.537 1.861 -14.017 1.00 90.88 88 ALA A N 1
ATOM 682 C CA . ALA A 1 88 ? 8.506 0.770 -14.078 1.00 90.88 88 ALA A CA 1
ATOM 683 C C . ALA A 1 88 ? 8.250 -0.194 -15.251 1.00 90.88 88 ALA A C 1
ATOM 685 O O . ALA A 1 88 ? 9.190 -0.785 -15.773 1.00 90.88 88 ALA A O 1
ATOM 686 N N . ARG A 1 89 ? 6.987 -0.381 -15.657 1.00 87.62 89 ARG A N 1
ATOM 687 C CA . ARG A 1 89 ? 6.606 -1.312 -16.735 1.00 87.62 89 ARG A CA 1
ATOM 688 C C . ARG A 1 89 ? 6.645 -0.679 -18.121 1.00 87.62 89 ARG A C 1
ATOM 690 O O . ARG A 1 89 ? 7.091 -1.319 -19.062 1.00 87.62 89 ARG A O 1
ATOM 697 N N . ALA A 1 90 ? 6.122 0.535 -18.234 1.00 89.31 90 ALA A N 1
ATOM 698 C CA . ALA A 1 90 ? 5.859 1.237 -19.488 1.00 89.31 90 ALA A CA 1
ATOM 699 C C . ALA A 1 90 ? 6.228 2.727 -19.387 1.00 89.31 90 ALA A C 1
ATOM 701 O O . ALA A 1 90 ? 5.662 3.582 -20.063 1.00 89.31 90 ALA A O 1
ATOM 702 N N . GLY A 1 91 ? 7.139 3.079 -18.480 1.00 90.12 91 GLY A N 1
ATOM 703 C CA . GLY A 1 91 ? 7.677 4.429 -18.424 1.00 90.12 91 GLY A CA 1
ATOM 704 C C . GLY A 1 91 ? 8.565 4.700 -19.628 1.00 90.12 91 GLY A C 1
ATOM 705 O O . GLY A 1 91 ? 9.287 3.824 -20.097 1.00 90.12 91 GLY A O 1
ATOM 706 N N . VAL A 1 92 ? 8.574 5.951 -20.082 1.00 88.81 92 VAL A N 1
ATOM 707 C CA . VAL A 1 92 ? 9.375 6.399 -21.233 1.00 88.81 92 VAL A CA 1
ATOM 708 C C . VAL A 1 92 ? 10.854 6.028 -21.079 1.00 88.81 92 VAL A C 1
ATOM 710 O O . VAL A 1 92 ? 11.492 5.623 -22.045 1.00 88.81 92 VAL A O 1
ATOM 713 N N . LEU A 1 93 ? 11.404 6.127 -19.865 1.00 89.44 93 LEU A N 1
ATOM 714 C CA . LEU A 1 93 ? 12.784 5.723 -19.583 1.00 89.44 93 LEU A CA 1
ATOM 715 C C . LEU A 1 93 ? 12.984 4.207 -19.697 1.00 89.44 93 LEU A C 1
ATOM 717 O O . LEU A 1 93 ? 13.992 3.773 -20.245 1.00 89.44 93 LEU A O 1
ATOM 721 N N . ALA A 1 94 ? 12.022 3.412 -19.219 1.00 88.81 94 ALA A N 1
ATOM 722 C CA . ALA A 1 94 ? 12.068 1.958 -19.338 1.00 88.81 94 ALA A CA 1
ATOM 723 C C . ALA A 1 94 ? 12.012 1.528 -20.812 1.00 88.81 94 ALA A C 1
ATOM 725 O O . ALA A 1 94 ? 12.787 0.674 -21.230 1.00 88.81 94 ALA A O 1
ATOM 726 N N . GLU A 1 95 ? 11.161 2.166 -21.620 1.00 90.56 95 GLU A N 1
ATOM 727 C CA . GLU A 1 95 ? 11.080 1.897 -23.058 1.00 90.56 95 GLU A CA 1
ATOM 728 C C . GLU A 1 95 ? 12.337 2.327 -23.818 1.00 90.56 95 GLU A C 1
ATOM 730 O O . GLU A 1 95 ? 12.809 1.586 -24.679 1.00 90.56 95 GLU A O 1
ATOM 735 N N . ARG A 1 96 ? 12.892 3.509 -23.517 1.00 92.31 96 ARG A N 1
ATOM 736 C CA . ARG A 1 96 ? 14.141 3.987 -24.137 1.00 92.31 96 ARG A CA 1
ATOM 737 C C . ARG A 1 96 ? 15.287 3.030 -23.854 1.00 92.31 96 ARG A C 1
ATOM 739 O O . ARG A 1 96 ? 15.907 2.553 -24.798 1.00 92.31 96 ARG A O 1
ATOM 746 N N . LYS A 1 97 ? 15.466 2.664 -22.586 1.00 93.69 97 LYS A N 1
ATOM 747 C CA . LYS A 1 97 ? 16.485 1.699 -22.187 1.00 93.69 97 LYS A CA 1
ATOM 748 C C . LYS A 1 97 ? 16.277 0.345 -22.865 1.00 93.69 97 LYS A C 1
ATOM 750 O O . LYS A 1 97 ? 17.214 -0.212 -23.410 1.00 93.69 97 LYS A O 1
ATOM 755 N N . ALA A 1 98 ? 15.042 -0.156 -22.926 1.00 92.50 98 ALA A N 1
ATOM 756 C CA . ALA A 1 98 ? 14.757 -1.415 -23.615 1.00 92.50 98 ALA A CA 1
ATOM 757 C C . ALA A 1 98 ? 15.111 -1.370 -25.115 1.00 92.50 98 ALA A C 1
ATOM 759 O O . ALA A 1 98 ? 15.508 -2.387 -25.684 1.00 92.50 98 ALA A O 1
ATOM 760 N N . ARG A 1 99 ? 14.973 -0.209 -25.772 1.00 94.25 99 ARG A N 1
ATOM 761 C CA . ARG A 1 99 ? 15.397 -0.020 -27.169 1.00 94.25 99 ARG A CA 1
ATOM 762 C C . ARG A 1 99 ? 16.915 0.035 -27.305 1.00 94.25 99 ARG A C 1
ATOM 764 O O . ARG A 1 99 ? 17.431 -0.575 -28.236 1.00 94.25 99 ARG A O 1
ATOM 771 N N . GLU A 1 100 ? 17.593 0.740 -26.404 1.00 95.88 100 GLU A N 1
ATOM 772 C CA . GLU A 1 100 ? 19.059 0.810 -26.333 1.00 95.88 100 GLU A CA 1
ATOM 773 C C . GLU A 1 100 ? 19.648 -0.590 -26.110 1.00 95.88 100 GLU A C 1
ATOM 775 O O . GLU A 1 100 ? 20.383 -1.078 -26.965 1.00 95.88 100 GLU A O 1
ATOM 780 N N . ASP A 1 101 ? 19.194 -1.306 -25.079 1.00 95.31 101 ASP A N 1
ATOM 781 C CA . ASP A 1 101 ? 19.618 -2.676 -24.763 1.00 95.31 101 ASP A CA 1
ATOM 782 C C . ASP A 1 101 ? 19.386 -3.633 -25.958 1.00 95.31 101 ASP A C 1
ATOM 784 O O . ASP A 1 101 ? 20.207 -4.501 -26.267 1.00 95.31 101 ASP A O 1
ATOM 788 N N . ALA A 1 102 ? 18.263 -3.483 -26.674 1.00 96.50 102 ALA A N 1
ATOM 789 C CA . ALA A 1 102 ? 17.973 -4.284 -27.863 1.00 96.50 102 ALA A CA 1
ATOM 790 C C . ALA A 1 102 ? 18.870 -3.932 -29.062 1.00 96.50 102 ALA A C 1
ATOM 792 O O . ALA A 1 102 ? 19.172 -4.818 -29.869 1.00 96.50 102 ALA A O 1
ATOM 793 N N . ALA A 1 103 ? 19.270 -2.667 -29.209 1.00 97.12 103 ALA A N 1
ATOM 794 C CA . ALA A 1 103 ? 20.206 -2.227 -30.239 1.00 97.12 103 ALA A CA 1
ATOM 795 C C . ALA A 1 103 ? 21.615 -2.759 -29.947 1.00 97.12 103 ALA A C 1
ATOM 797 O O . ALA A 1 103 ? 22.183 -3.440 -30.801 1.00 97.12 103 ALA A O 1
ATOM 798 N N . GLU A 1 104 ? 22.103 -2.586 -28.718 1.00 97.38 104 GLU A N 1
ATOM 799 C CA . GLU A 1 104 ? 23.383 -3.136 -28.257 1.00 97.38 104 GLU A CA 1
ATOM 800 C C . GLU A 1 104 ? 23.439 -4.655 -28.449 1.00 97.38 104 GLU A C 1
ATOM 802 O O . GLU A 1 104 ? 24.406 -5.199 -28.983 1.00 97.38 104 GLU A O 1
ATOM 807 N N . HIS A 1 105 ? 22.363 -5.368 -28.101 1.00 97.69 105 HIS A N 1
ATOM 808 C CA . HIS A 1 105 ? 22.289 -6.809 -28.325 1.00 97.69 105 HIS A CA 1
ATOM 809 C C . HIS A 1 105 ? 22.427 -7.174 -29.811 1.00 97.69 105 HIS A C 1
ATOM 811 O O . HIS A 1 105 ? 23.120 -8.134 -30.149 1.00 97.69 105 HIS A O 1
ATOM 817 N N . ARG A 1 106 ? 21.797 -6.421 -30.723 1.00 97.44 106 ARG A N 1
ATOM 818 C CA . ARG A 1 106 ? 21.931 -6.660 -32.171 1.00 97.44 106 ARG A CA 1
ATOM 819 C C . ARG A 1 106 ? 23.356 -6.410 -32.649 1.00 97.44 106 ARG A C 1
ATOM 821 O O . ARG A 1 106 ? 23.863 -7.214 -33.428 1.00 97.44 106 ARG A O 1
ATOM 828 N N . GLU A 1 107 ? 23.998 -5.351 -32.169 1.00 97.81 107 GLU A N 1
ATOM 829 C CA . GLU A 1 107 ? 25.396 -5.044 -32.483 1.00 97.81 107 GLU A CA 1
ATOM 830 C C . GLU A 1 107 ? 26.333 -6.157 -32.003 1.00 97.81 107 GLU A C 1
ATOM 832 O O . GLU A 1 107 ? 27.154 -6.652 -32.779 1.00 97.81 107 GLU A O 1
ATOM 837 N N . LEU A 1 108 ? 26.146 -6.646 -30.773 1.00 97.94 108 LEU A N 1
ATOM 838 C CA . LEU A 1 108 ? 26.911 -7.770 -30.231 1.00 97.94 108 LEU A CA 1
ATOM 839 C C . LEU A 1 108 ? 26.691 -9.059 -31.032 1.00 97.94 108 LEU A C 1
ATOM 841 O O . LEU A 1 108 ? 27.644 -9.800 -31.283 1.00 97.94 108 LEU A O 1
ATOM 845 N N . MET A 1 109 ? 25.459 -9.333 -31.472 1.00 97.75 109 MET A N 1
ATOM 846 C CA . MET A 1 109 ? 25.171 -10.494 -32.320 1.00 97.75 109 MET A CA 1
ATOM 847 C C . MET A 1 109 ? 25.802 -10.363 -33.709 1.00 97.75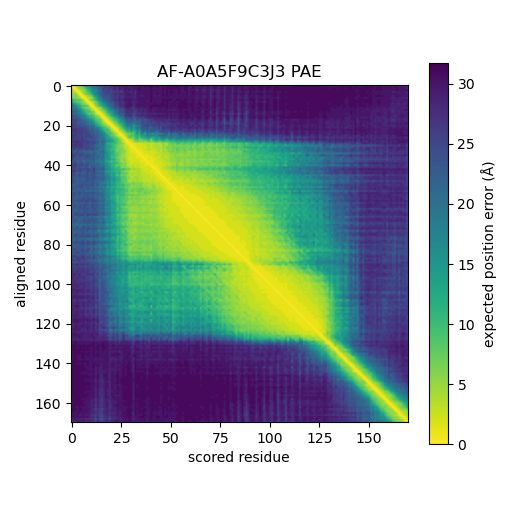 109 MET A C 1
ATOM 849 O O . MET A 1 109 ? 26.338 -11.345 -34.223 1.00 97.75 109 MET A O 1
ATOM 853 N N . ALA A 1 110 ? 25.788 -9.171 -34.308 1.00 97.81 110 ALA A N 1
ATOM 854 C CA . ALA A 1 110 ? 26.443 -8.913 -35.588 1.00 97.81 110 ALA A CA 1
ATOM 855 C C . ALA A 1 110 ? 27.966 -9.089 -35.480 1.00 97.81 110 ALA A C 1
ATOM 857 O O . ALA A 1 110 ? 28.573 -9.770 -36.310 1.00 97.81 110 ALA A O 1
ATOM 858 N N . TRP A 1 111 ? 28.575 -8.562 -34.415 1.00 98.12 111 TRP A N 1
ATOM 859 C CA . TRP A 1 111 ? 29.996 -8.751 -34.133 1.00 98.12 111 TRP A CA 1
ATOM 860 C C . TRP A 1 111 ? 30.347 -10.231 -33.934 1.00 98.12 111 TRP A C 1
ATOM 862 O O . TRP A 1 111 ? 31.294 -10.735 -34.539 1.00 98.12 111 TRP A O 1
ATOM 872 N N . ASN A 1 112 ? 29.542 -10.966 -33.159 1.00 98.06 112 ASN A N 1
ATOM 873 C CA . ASN A 1 112 ? 29.740 -12.399 -32.944 1.00 98.06 112 ASN A CA 1
ATOM 874 C C . ASN A 1 112 ? 29.672 -13.191 -34.260 1.00 98.06 112 ASN A C 1
ATOM 876 O O . ASN A 1 112 ? 30.483 -14.087 -34.494 1.00 98.06 112 ASN A O 1
ATOM 880 N N . GLN A 1 113 ? 28.731 -12.848 -35.143 1.00 97.19 113 GLN A N 1
ATOM 881 C CA . GLN A 1 113 ? 28.620 -13.466 -36.463 1.00 97.19 113 GLN A CA 1
ATOM 882 C C . GLN A 1 113 ? 29.847 -13.178 -37.331 1.00 97.19 113 GLN A C 1
ATOM 884 O O . GLN A 1 113 ? 30.384 -14.111 -37.930 1.00 97.19 113 GLN A O 1
ATOM 889 N N . ALA A 1 114 ? 30.317 -11.929 -37.368 1.00 97.62 114 ALA A N 1
ATOM 890 C CA . ALA A 1 114 ? 31.513 -11.549 -38.117 1.00 97.62 114 ALA A CA 1
ATOM 891 C C . ALA A 1 114 ? 32.760 -12.299 -37.614 1.00 97.62 114 ALA A C 1
ATOM 893 O O . ALA A 1 114 ? 33.517 -12.862 -38.409 1.00 97.62 114 ALA A O 1
ATOM 894 N N . GLU A 1 115 ? 32.936 -12.401 -36.295 1.00 97.44 115 GLU A N 1
ATOM 895 C CA . GLU A 1 115 ? 34.067 -13.126 -35.713 1.00 97.44 115 GLU A CA 1
ATOM 896 C C . GLU A 1 115 ? 33.958 -14.642 -35.960 1.00 97.44 115 GLU A C 1
ATOM 898 O O . GLU A 1 115 ? 34.936 -15.295 -36.333 1.00 97.44 115 GLU A O 1
ATOM 903 N N . ASN A 1 116 ? 32.754 -15.218 -35.878 1.00 97.25 116 ASN A N 1
ATOM 904 C CA . ASN A 1 116 ? 32.527 -16.621 -36.233 1.00 97.25 116 ASN A CA 1
ATOM 905 C C . ASN A 1 116 ? 32.836 -16.906 -37.709 1.00 97.25 116 ASN A C 1
ATOM 907 O O . ASN A 1 116 ? 33.408 -17.955 -38.015 1.00 97.25 116 ASN A O 1
ATOM 911 N N . GLN A 1 117 ? 32.491 -15.994 -38.623 1.00 96.62 117 GLN A N 1
ATOM 912 C CA . GLN A 1 117 ? 32.833 -16.109 -40.044 1.00 96.62 117 GLN A CA 1
ATOM 913 C C . GLN A 1 117 ? 34.350 -16.082 -40.245 1.00 96.62 117 GLN A C 1
ATOM 915 O O . GLN A 1 117 ? 34.900 -16.968 -40.903 1.00 96.62 117 GLN A O 1
ATOM 920 N N . ARG A 1 118 ? 35.049 -15.140 -39.602 1.00 95.81 118 ARG A N 1
ATOM 921 C CA . ARG A 1 118 ? 36.515 -15.064 -39.627 1.00 95.81 118 ARG A CA 1
ATOM 922 C C . ARG A 1 118 ? 37.159 -16.369 -39.150 1.00 95.81 118 ARG A C 1
ATOM 924 O O . ARG A 1 118 ? 38.022 -16.929 -39.832 1.00 95.81 118 ARG A O 1
ATOM 931 N N . LEU A 1 119 ? 36.718 -16.896 -38.007 1.00 96.31 119 LEU A N 1
ATOM 932 C CA . LEU A 1 119 ? 37.209 -18.165 -37.460 1.00 96.31 119 LEU A CA 1
ATOM 933 C C . LEU A 1 119 ? 36.862 -19.362 -38.355 1.00 96.31 119 LEU A C 1
ATOM 935 O O . LEU A 1 119 ? 37.641 -20.315 -38.454 1.00 96.31 119 LEU A O 1
ATOM 939 N N . HIS A 1 120 ? 35.708 -19.332 -39.021 1.00 94.94 120 HIS A N 1
ATOM 940 C CA . HIS A 1 120 ? 35.295 -20.370 -39.957 1.00 94.94 120 HIS A CA 1
ATOM 941 C C . HIS A 1 120 ? 36.215 -20.434 -41.180 1.00 94.94 120 HIS A C 1
ATOM 943 O O . HIS A 1 120 ? 36.650 -21.525 -41.557 1.00 94.94 120 HIS A O 1
ATOM 949 N N . GLU A 1 121 ? 36.579 -19.285 -41.749 1.00 94.69 121 GLU A N 1
ATOM 950 C CA . GLU A 1 121 ? 37.521 -19.215 -42.868 1.00 94.69 121 GLU A CA 1
ATOM 951 C C . GLU A 1 121 ? 38.921 -19.698 -42.470 1.00 94.69 121 GLU A C 1
ATOM 953 O O . GLU A 1 121 ? 39.529 -20.506 -43.179 1.00 94.69 121 GLU A O 1
ATOM 958 N N . LEU A 1 122 ? 39.407 -19.327 -41.281 1.00 93.19 122 LEU A N 1
ATOM 959 C CA . LEU A 1 122 ? 40.654 -19.882 -40.736 1.00 93.19 122 LEU A CA 1
ATOM 960 C C . LEU A 1 122 ? 40.575 -21.407 -40.558 1.00 93.19 122 LEU A C 1
ATOM 962 O O . LEU A 1 122 ? 41.514 -22.133 -40.896 1.00 93.19 122 LEU A O 1
ATOM 966 N N . ARG A 1 123 ? 39.438 -21.928 -40.080 1.00 92.81 123 ARG A N 1
ATOM 967 C CA . ARG A 1 123 ? 39.212 -23.373 -39.931 1.00 92.81 123 ARG A CA 1
ATOM 968 C C . ARG A 1 123 ? 39.187 -24.094 -41.279 1.00 92.81 123 ARG A C 1
ATOM 970 O O . ARG A 1 123 ? 39.735 -25.193 -41.361 1.00 92.81 123 ARG A O 1
ATOM 977 N N . LYS A 1 124 ? 38.581 -23.511 -42.321 1.00 91.38 124 LYS A N 1
ATOM 978 C CA . LYS A 1 124 ? 38.619 -24.044 -43.696 1.00 91.38 124 LYS A CA 1
ATOM 979 C C . LYS A 1 124 ? 40.057 -24.134 -44.203 1.00 91.38 124 LYS A C 1
ATOM 981 O O . LYS A 1 124 ? 40.466 -25.217 -44.609 1.00 91.38 124 LYS A O 1
ATOM 986 N N . ARG A 1 125 ? 40.839 -23.054 -44.075 1.00 87.25 125 ARG A N 1
ATOM 987 C CA . ARG A 1 125 ? 42.263 -23.008 -44.466 1.00 87.25 125 ARG A CA 1
ATOM 988 C C . ARG A 1 125 ? 43.109 -24.052 -43.731 1.00 87.25 125 ARG A C 1
ATOM 990 O O . ARG A 1 125 ? 43.931 -24.738 -44.328 1.00 87.25 125 ARG A O 1
ATOM 997 N N . ARG A 1 126 ? 42.871 -24.236 -42.429 1.00 85.38 126 ARG A N 1
ATOM 998 C CA . ARG A 1 126 ? 43.538 -25.283 -41.640 1.00 85.38 126 ARG A CA 1
ATOM 999 C C . ARG A 1 126 ? 43.161 -26.695 -42.103 1.00 85.38 126 ARG A C 1
ATOM 1001 O O . ARG A 1 126 ? 44.016 -27.577 -42.113 1.00 85.38 126 ARG A O 1
ATOM 1008 N N . LYS A 1 127 ? 41.894 -26.924 -42.467 1.00 77.12 127 LYS A N 1
ATOM 1009 C CA . LYS A 1 127 ? 41.419 -28.216 -42.989 1.00 77.12 127 LYS A CA 1
ATOM 1010 C C . LYS A 1 127 ? 41.994 -28.534 -44.368 1.00 77.12 127 LYS A C 1
ATOM 1012 O O . LYS A 1 127 ? 42.297 -29.693 -44.600 1.00 77.12 127 LYS A O 1
ATOM 1017 N N . THR A 1 128 ? 42.167 -27.548 -45.248 1.00 70.88 128 THR A N 1
ATOM 1018 C CA . THR A 1 128 ? 42.810 -27.750 -46.558 1.00 70.88 128 THR A CA 1
ATOM 1019 C C . THR A 1 128 ? 44.319 -27.968 -46.448 1.00 70.88 128 THR A C 1
ATOM 1021 O O . THR A 1 128 ? 44.871 -28.738 -47.221 1.00 70.88 128 THR A O 1
ATOM 1024 N N . SER A 1 129 ? 44.985 -27.358 -45.462 1.00 62.81 129 SER A N 1
ATOM 1025 C CA . SER A 1 129 ? 46.408 -27.599 -45.168 1.00 62.81 129 SER A CA 1
ATOM 1026 C C . SER A 1 129 ? 46.678 -28.915 -44.420 1.00 62.81 129 SER A C 1
ATOM 1028 O O . SER A 1 129 ? 47.815 -29.381 -44.413 1.00 62.81 129 SER A O 1
ATOM 1030 N N . SER A 1 130 ? 45.669 -29.520 -43.784 1.00 46.03 130 SER A N 1
ATOM 1031 C CA . SER A 1 130 ? 45.804 -30.823 -43.125 1.00 46.03 130 SER A CA 1
ATOM 1032 C C . SER A 1 130 ? 45.524 -31.942 -44.133 1.00 46.03 130 SER A C 1
ATOM 1034 O O . SER A 1 130 ? 44.391 -32.035 -44.609 1.00 46.03 130 SER A O 1
ATOM 1036 N N . PRO A 1 131 ? 46.480 -32.844 -44.429 1.00 46.34 131 PRO A N 1
ATOM 1037 C CA . PRO A 1 131 ? 46.192 -34.041 -45.205 1.00 46.34 131 PRO A CA 1
ATOM 1038 C C . PRO A 1 131 ? 45.089 -34.833 -44.509 1.00 46.34 131 PRO A C 1
ATOM 1040 O O . PRO A 1 131 ? 45.072 -34.957 -43.281 1.00 46.34 131 PRO A O 1
ATOM 1043 N N . GLN A 1 132 ? 44.165 -35.366 -45.297 1.00 47.84 132 GLN A N 1
ATOM 1044 C CA . GLN A 1 132 ? 43.062 -36.199 -44.848 1.00 47.84 132 GLN A CA 1
ATOM 1045 C C . GLN A 1 132 ? 43.593 -37.440 -44.111 1.00 47.84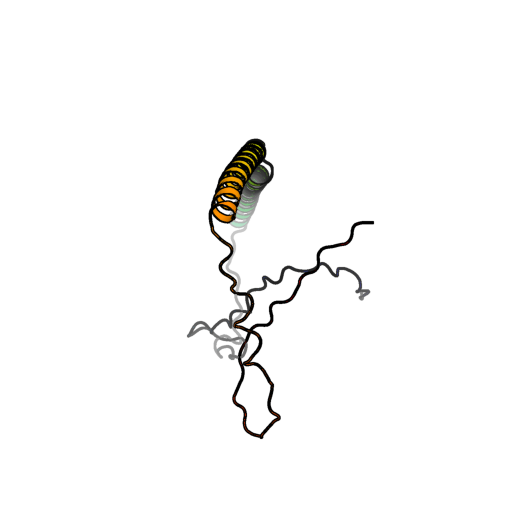 132 GLN A C 1
ATOM 1047 O O . GLN A 1 132 ? 43.753 -38.509 -44.688 1.00 47.84 132 GLN A O 1
ATOM 1052 N N . ARG A 1 133 ? 43.859 -37.323 -42.805 1.00 45.66 133 ARG A N 1
ATOM 1053 C CA . ARG A 1 133 ? 44.054 -38.481 -41.935 1.00 45.66 133 ARG A CA 1
ATOM 1054 C C . ARG A 1 133 ? 42.695 -39.145 -41.769 1.00 45.66 133 ARG A C 1
ATOM 1056 O O . ARG A 1 133 ? 41.828 -38.705 -41.014 1.00 45.66 133 ARG A O 1
ATOM 1063 N N . THR A 1 134 ? 42.509 -40.186 -42.561 1.00 50.00 134 THR A N 1
ATOM 1064 C CA . THR A 1 134 ? 41.405 -41.133 -42.549 1.00 50.00 134 THR A CA 1
ATOM 1065 C C . THR A 1 134 ? 41.103 -41.624 -41.129 1.00 50.00 134 THR A C 1
ATOM 1067 O O . THR A 1 134 ? 41.701 -42.579 -40.650 1.00 50.00 134 THR A O 1
ATOM 1070 N N . TRP A 1 135 ? 40.102 -41.037 -40.472 1.00 42.47 135 TRP A N 1
ATOM 1071 C CA . TRP A 1 135 ? 39.413 -41.647 -39.319 1.00 42.47 135 TRP A CA 1
ATOM 1072 C C . TRP A 1 135 ? 38.202 -42.492 -39.753 1.00 42.47 135 TRP A C 1
ATOM 1074 O O . TRP A 1 135 ? 37.310 -42.795 -38.963 1.00 42.47 135 TRP A O 1
ATOM 1084 N N . ARG A 1 136 ? 38.146 -42.888 -41.031 1.00 45.97 136 ARG A N 1
ATOM 1085 C CA . ARG A 1 136 ? 37.021 -43.625 -41.623 1.00 45.97 136 ARG A CA 1
ATOM 1086 C C . ARG A 1 136 ? 37.141 -45.153 -41.564 1.00 45.97 136 ARG A C 1
ATOM 1088 O O . ARG A 1 136 ? 36.391 -45.801 -42.268 1.00 45.97 136 ARG A O 1
ATOM 1095 N N . HIS A 1 137 ? 37.978 -45.757 -40.711 1.00 44.31 137 HIS A N 1
ATOM 1096 C CA . HIS A 1 137 ? 38.022 -47.233 -40.596 1.00 44.31 137 HIS A CA 1
ATOM 1097 C C . HIS A 1 137 ? 38.151 -47.810 -39.168 1.00 44.31 137 HIS A C 1
ATOM 1099 O O . HIS A 1 137 ? 38.521 -48.967 -39.020 1.00 44.31 137 HIS A O 1
ATOM 1105 N N . GLY A 1 138 ? 37.805 -47.063 -38.108 1.00 45.22 138 GLY A N 1
ATOM 1106 C CA . GLY A 1 138 ? 37.936 -47.559 -36.719 1.00 45.22 138 GLY A CA 1
ATOM 1107 C C . GLY A 1 138 ? 36.646 -47.974 -35.995 1.00 45.22 138 GLY A C 1
ATOM 1108 O O . GLY A 1 138 ? 36.675 -48.839 -35.128 1.00 45.22 138 GLY A O 1
ATOM 1109 N N . TRP A 1 139 ? 35.493 -47.390 -36.336 1.00 38.53 139 TRP A N 1
ATOM 1110 C CA . TRP A 1 139 ? 34.322 -47.424 -35.438 1.00 38.53 139 TRP A CA 1
ATOM 1111 C C . TRP A 1 139 ? 33.217 -48.421 -35.831 1.00 38.53 139 TRP A C 1
ATOM 1113 O O . TRP A 1 139 ? 32.219 -48.543 -35.129 1.00 38.53 139 TRP A O 1
ATOM 1123 N N . ARG A 1 140 ? 33.383 -49.180 -36.926 1.00 42.25 140 ARG A N 1
ATOM 1124 C CA . ARG A 1 140 ? 32.374 -50.142 -37.432 1.00 42.25 140 ARG A CA 1
ATOM 1125 C C . ARG A 1 140 ? 32.615 -51.609 -37.043 1.00 42.25 140 ARG A C 1
ATOM 1127 O O . ARG A 1 140 ? 32.062 -52.497 -37.680 1.00 42.25 140 ARG A O 1
ATOM 1134 N N . ARG A 1 141 ? 33.414 -51.901 -36.011 1.00 45.19 141 ARG A N 1
ATOM 1135 C CA . ARG A 1 141 ? 33.603 -53.282 -35.516 1.00 45.19 141 ARG A CA 1
ATOM 1136 C C . ARG A 1 141 ? 33.596 -53.384 -33.990 1.00 45.19 141 ARG A C 1
ATOM 1138 O O . ARG A 1 141 ? 34.500 -53.978 -33.417 1.00 45.19 141 ARG A O 1
ATOM 1145 N N . ARG A 1 142 ? 32.601 -52.809 -33.307 1.00 43.09 142 ARG A N 1
ATOM 1146 C CA . ARG A 1 142 ? 32.334 -53.179 -31.900 1.00 43.09 142 ARG A CA 1
ATOM 1147 C C . 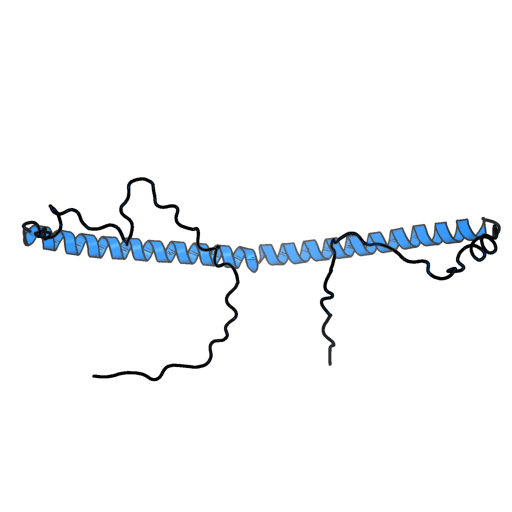ARG A 1 142 ? 30.940 -52.804 -31.395 1.00 43.09 142 ARG A C 1
ATOM 1149 O O . ARG A 1 142 ? 30.820 -52.320 -30.288 1.00 43.09 142 ARG A O 1
ATOM 1156 N N . TRP A 1 143 ? 29.885 -53.014 -32.173 1.00 35.09 143 TRP A N 1
ATOM 1157 C CA . TRP A 1 143 ? 28.523 -53.016 -31.617 1.00 35.09 143 TRP A CA 1
ATOM 1158 C C . TRP A 1 143 ? 27.673 -54.035 -32.370 1.00 35.09 143 TRP A C 1
ATOM 1160 O O . TRP A 1 143 ? 26.840 -53.699 -33.202 1.00 35.09 143 TRP A O 1
ATOM 1170 N N . THR A 1 144 ? 27.931 -55.314 -32.104 1.00 48.72 144 THR A N 1
ATOM 1171 C CA . THR A 1 144 ? 26.925 -56.364 -32.282 1.00 48.72 144 THR A CA 1
ATOM 1172 C C . THR A 1 144 ? 26.198 -56.511 -30.946 1.00 48.72 144 THR A C 1
ATOM 1174 O O . THR A 1 144 ? 26.859 -56.869 -29.967 1.00 48.72 144 THR A O 1
ATOM 1177 N N . PRO A 1 145 ? 24.881 -56.270 -30.850 1.00 41.81 145 PRO A N 1
ATOM 1178 C CA . PRO A 1 145 ? 24.139 -56.667 -29.668 1.00 41.81 145 PRO A CA 1
ATOM 1179 C C . PRO A 1 145 ? 24.023 -58.195 -29.705 1.00 41.81 145 PRO A C 1
ATOM 1181 O O . PRO A 1 145 ? 23.220 -58.754 -30.452 1.00 41.81 145 PRO A O 1
ATOM 1184 N N . ARG A 1 146 ? 24.876 -58.897 -28.948 1.00 38.28 146 ARG A N 1
ATOM 1185 C CA . ARG A 1 146 ? 24.626 -60.308 -28.642 1.00 38.28 146 ARG A CA 1
ATOM 1186 C C . ARG A 1 146 ? 23.445 -60.376 -27.676 1.00 38.28 146 ARG A C 1
ATOM 1188 O O . ARG A 1 146 ? 23.350 -59.591 -26.738 1.00 38.28 146 ARG A O 1
ATOM 1195 N N . ARG A 1 147 ? 22.539 -61.299 -27.992 1.00 38.62 147 ARG A N 1
ATOM 1196 C CA . ARG A 1 147 ? 21.273 -61.581 -27.316 1.00 38.62 147 ARG A CA 1
ATOM 1197 C C . ARG A 1 147 ? 21.396 -61.689 -25.795 1.00 38.62 147 ARG A C 1
ATOM 1199 O O . ARG A 1 147 ? 22.360 -62.234 -25.275 1.00 38.62 147 ARG A O 1
ATOM 1206 N N . ALA A 1 148 ? 20.318 -61.219 -25.175 1.00 44.62 148 ALA A N 1
ATOM 1207 C CA . ALA A 1 148 ? 19.816 -61.457 -23.831 1.00 44.62 148 ALA A CA 1
ATOM 1208 C C . ALA A 1 148 ? 20.346 -62.695 -23.084 1.00 44.62 148 ALA A C 1
ATOM 1210 O O . ALA A 1 148 ? 20.182 -63.822 -23.546 1.00 44.62 148 ALA A O 1
ATOM 1211 N N . THR A 1 149 ? 20.788 -62.451 -21.849 1.00 39.69 149 THR A N 1
ATOM 1212 C CA . THR A 1 149 ? 20.623 -63.349 -20.696 1.00 39.69 149 THR A CA 1
ATOM 1213 C C . THR A 1 149 ? 20.285 -62.507 -19.459 1.00 39.69 149 THR A C 1
ATOM 1215 O O . THR A 1 149 ? 21.122 -61.798 -18.916 1.00 39.69 149 THR A O 1
ATOM 1218 N N . THR A 1 150 ? 18.995 -62.518 -19.140 1.00 43.19 150 THR A N 1
ATOM 1219 C CA . THR A 1 150 ? 18.312 -62.534 -17.834 1.00 43.19 150 THR A CA 1
ATOM 1220 C C . THR A 1 150 ? 19.035 -62.055 -16.552 1.00 43.19 150 THR A C 1
ATOM 1222 O O . THR A 1 150 ? 19.897 -62.753 -16.031 1.00 43.19 150 THR A O 1
ATOM 1225 N N . GLY A 1 151 ? 18.501 -60.971 -15.955 1.00 34.81 151 GLY A N 1
ATOM 1226 C CA . GLY A 1 151 ? 18.338 -60.764 -14.494 1.00 34.81 151 GLY A CA 1
ATOM 1227 C C . GLY A 1 151 ? 19.308 -59.802 -13.768 1.00 34.81 151 GLY A C 1
ATOM 1228 O O . GLY A 1 151 ? 20.449 -59.660 -14.192 1.00 34.81 151 GLY A O 1
ATOM 1229 N N . PRO A 1 152 ? 18.922 -59.215 -12.610 1.00 44.19 152 PRO A N 1
ATOM 1230 C CA . PRO A 1 152 ? 17.685 -58.489 -12.311 1.00 44.19 152 PRO A CA 1
ATOM 1231 C C . PRO A 1 152 ? 17.928 -56.998 -11.949 1.00 44.19 152 PRO A C 1
ATOM 1233 O O . PRO A 1 152 ? 19.029 -56.557 -11.635 1.00 44.19 152 PRO A O 1
ATOM 1236 N N . SER A 1 153 ? 16.836 -56.232 -11.993 1.00 48.12 153 SER A N 1
ATOM 1237 C CA . SER A 1 153 ? 16.683 -54.797 -11.695 1.00 48.12 153 SER A CA 1
ATOM 1238 C C . SER A 1 153 ? 17.252 -54.337 -10.335 1.00 48.12 153 SER A C 1
ATOM 1240 O O . SER A 1 153 ? 17.054 -55.017 -9.331 1.00 48.12 153 SER A O 1
ATOM 1242 N N . PRO A 1 154 ? 17.812 -53.112 -10.259 1.00 45.81 154 PRO A N 1
ATOM 1243 C CA . PRO A 1 154 ? 17.219 -52.065 -9.414 1.00 45.81 154 PRO A CA 1
ATOM 1244 C C . PRO A 1 154 ? 17.240 -50.707 -10.148 1.00 45.81 154 PRO A C 1
ATOM 1246 O O . PRO A 1 154 ? 18.234 -50.294 -10.725 1.00 45.81 154 PRO A O 1
ATOM 1249 N N . GLY A 1 155 ? 16.125 -49.995 -10.265 1.00 37.25 155 GLY A N 1
ATOM 1250 C CA . GLY A 1 155 ? 15.707 -49.099 -9.193 1.00 37.25 155 GLY A CA 1
ATOM 1251 C C . GLY A 1 155 ? 15.919 -47.634 -9.595 1.00 37.25 155 GLY A C 1
ATOM 1252 O O . GLY A 1 155 ? 16.938 -47.048 -9.278 1.00 37.25 155 GLY A O 1
ATOM 1253 N N . ARG A 1 156 ? 14.915 -47.079 -10.287 1.00 42.50 156 ARG A N 1
ATOM 1254 C CA . ARG A 1 156 ? 14.468 -45.671 -10.285 1.00 42.50 156 ARG A CA 1
ATOM 1255 C C . ARG A 1 156 ? 15.531 -44.557 -10.236 1.00 42.50 156 ARG A C 1
ATOM 1257 O O . ARG A 1 156 ? 16.067 -44.257 -9.177 1.00 42.50 156 ARG A O 1
ATOM 1264 N N . GLY A 1 157 ? 15.538 -43.727 -11.282 1.00 34.78 157 GLY A N 1
ATOM 1265 C CA . GLY A 1 157 ? 15.537 -42.290 -11.021 1.00 34.78 157 GLY A CA 1
ATOM 1266 C C . GLY A 1 157 ? 15.762 -41.350 -12.203 1.00 34.78 157 GLY A C 1
ATOM 1267 O O . GLY A 1 157 ? 16.879 -41.291 -12.686 1.00 34.78 157 GLY A O 1
ATOM 1268 N N . TRP A 1 158 ? 14.705 -40.585 -12.537 1.00 36.06 158 TRP A N 1
ATOM 1269 C CA . TRP A 1 158 ? 14.674 -39.194 -13.047 1.00 36.06 158 TRP A CA 1
ATOM 1270 C C . TRP A 1 158 ? 15.480 -38.941 -14.347 1.00 36.06 158 TRP A C 1
ATOM 1272 O O . TRP A 1 158 ? 16.640 -39.283 -14.450 1.00 36.06 158 TRP A O 1
ATOM 1282 N N . TRP A 1 159 ? 14.913 -38.472 -15.461 1.00 33.12 159 TRP A N 1
ATOM 1283 C CA . TRP A 1 159 ? 14.486 -37.098 -15.734 1.00 33.12 159 TRP A CA 1
ATOM 1284 C C . TRP A 1 159 ? 13.483 -37.105 -16.904 1.00 33.12 159 TRP A C 1
ATOM 1286 O O . TRP A 1 159 ? 13.826 -37.483 -18.021 1.00 33.12 159 TRP A O 1
ATOM 1296 N N . SER A 1 160 ? 12.249 -36.655 -16.674 1.00 38.03 160 SER A N 1
ATOM 1297 C CA . SER A 1 160 ? 11.278 -36.372 -17.737 1.00 38.03 160 SER A CA 1
ATOM 1298 C C . SER A 1 160 ? 11.219 -34.862 -17.980 1.00 38.03 160 SER A C 1
ATOM 1300 O O . SER A 1 160 ? 10.475 -34.150 -17.303 1.00 38.03 160 SER A O 1
ATOM 1302 N N . GLY A 1 161 ? 12.008 -34.368 -18.933 1.00 36.16 161 GLY A N 1
ATOM 1303 C CA . GLY A 1 161 ? 11.857 -33.020 -19.480 1.00 36.16 161 GLY A CA 1
ATOM 1304 C C . GLY A 1 161 ? 10.747 -33.018 -20.529 1.00 36.16 161 GLY A C 1
ATOM 1305 O O . GLY A 1 161 ? 10.921 -33.569 -21.612 1.00 36.16 161 GLY A O 1
ATOM 1306 N N . ARG A 1 162 ? 9.590 -32.441 -20.187 1.00 39.56 162 ARG A N 1
ATOM 1307 C CA . ARG A 1 162 ? 8.478 -32.213 -21.119 1.00 39.56 162 ARG A CA 1
ATOM 1308 C C . ARG A 1 162 ? 8.878 -31.190 -22.175 1.00 39.56 162 ARG A C 1
ATOM 1310 O O . ARG A 1 162 ? 9.309 -30.088 -21.855 1.00 39.56 162 ARG A O 1
ATOM 1317 N N . SER A 1 163 ? 8.640 -31.568 -23.419 1.00 42.19 163 SER A N 1
ATOM 1318 C CA . SER A 1 163 ? 8.518 -30.712 -24.587 1.00 42.19 163 SER A CA 1
ATOM 1319 C C . SER A 1 163 ? 7.308 -29.780 -24.450 1.00 42.19 163 SER A C 1
ATOM 1321 O O . SER A 1 163 ? 6.175 -30.234 -24.289 1.00 42.19 163 SER A O 1
ATOM 1323 N N . THR A 1 164 ? 7.528 -28.471 -24.551 1.00 45.28 164 THR A N 1
ATOM 1324 C CA . THR A 1 164 ? 6.478 -27.491 -24.851 1.00 45.28 164 THR A CA 1
ATOM 1325 C C . THR A 1 164 ? 6.626 -27.061 -26.305 1.00 45.28 164 THR A C 1
ATOM 1327 O O . THR A 1 164 ? 7.655 -26.528 -26.715 1.00 45.28 164 THR A O 1
ATOM 1330 N N . GLY A 1 165 ? 5.605 -27.386 -27.100 1.00 40.03 165 GLY A N 1
ATOM 1331 C CA . GLY A 1 165 ? 5.528 -27.087 -28.523 1.00 40.03 165 GLY A CA 1
ATOM 1332 C C . GLY A 1 165 ? 5.359 -25.596 -28.805 1.00 40.03 165 GLY A C 1
ATOM 1333 O O . GLY A 1 165 ? 4.682 -24.879 -28.070 1.00 40.03 165 GLY A O 1
ATOM 1334 N N . ALA A 1 166 ? 5.975 -25.155 -29.899 1.00 45.78 166 ALA A N 1
ATOM 1335 C CA . ALA A 1 166 ? 5.747 -23.856 -30.516 1.00 45.78 166 ALA A CA 1
ATOM 1336 C C . ALA A 1 166 ? 4.422 -23.862 -31.314 1.00 45.78 166 ALA A C 1
ATOM 1338 O O . ALA A 1 166 ? 4.074 -24.897 -31.892 1.00 45.78 166 ALA A O 1
ATOM 1339 N N . PRO A 1 167 ? 3.683 -22.741 -31.384 1.00 54.84 167 PRO A N 1
ATOM 1340 C CA . PRO A 1 167 ? 2.462 -22.658 -32.176 1.00 54.84 167 PRO A CA 1
ATOM 1341 C C . PRO A 1 167 ? 2.766 -22.470 -33.672 1.00 54.84 167 PRO A C 1
ATOM 1343 O O . PRO A 1 167 ? 3.637 -21.690 -34.057 1.00 54.84 167 PRO A O 1
ATOM 1346 N N . ARG A 1 168 ? 2.011 -23.189 -34.513 1.00 46.50 168 ARG A N 1
ATOM 1347 C CA . ARG A 1 168 ? 1.906 -22.964 -35.962 1.00 46.50 168 ARG A CA 1
ATOM 1348 C C . ARG A 1 168 ? 1.123 -21.677 -36.221 1.00 46.50 168 ARG A C 1
ATOM 1350 O O . ARG A 1 168 ? 0.037 -21.507 -35.676 1.00 46.50 168 ARG A O 1
ATOM 1357 N N . VAL A 1 169 ? 1.668 -20.834 -37.089 1.00 51.03 169 VAL A N 1
ATOM 1358 C CA . VAL A 1 169 ? 0.984 -19.701 -37.723 1.00 51.03 169 VAL A CA 1
ATOM 1359 C C . VAL A 1 169 ? 0.174 -20.245 -38.908 1.00 51.03 169 VAL A C 1
ATOM 1361 O O . VAL A 1 169 ? 0.694 -21.080 -39.654 1.00 51.03 169 VAL A O 1
ATOM 1364 N N . GLN A 1 170 ? -1.087 -19.825 -39.030 1.00 53.72 170 GLN A N 1
ATOM 1365 C CA . GLN A 1 170 ? -1.850 -19.840 -40.284 1.00 53.72 170 GLN A CA 1
ATOM 1366 C C . GLN A 1 170 ? -1.776 -18.447 -40.895 1.00 53.72 170 GLN A C 1
ATOM 1368 O O . GLN A 1 170 ? -1.813 -17.481 -40.097 1.00 53.72 170 GLN A O 1
#

pLDDT: mean 75.02, std 24.78, range [33.12, 98.69]

Organism: Oryctolagus cuniculus (NCBI:txid9986)

Mean predicted aligned error: 18.89 Å

Secondary structure (DSSP, 8-state):
---------------S-----------TTSPPTTSPPPGGGTT---PPPP--HHHHHHHHHHHHHHHHHHHHHHHHHHHHHHHHHHHHHH-HHHHHHHHHHHHHHHHHHHHHHHHHHHHHHHHHHHHHHS-----TTSSSSS----------------------PPPPP-

InterPro domains:
  IPR026140 Small ribosomal subunit protein mS26 [PF14943] (31-129)
  IPR026140 Small ribosomal subunit protein mS26 [PTHR21035] (1-131)

Sequence (170 aa):
MLRALGGLGLLGARPACRPPALLLLPARGRKTRHDPPAKSKVGLLKTPPAVDPAECYVLMERYRQYRQTVSALRMEFVAEVRKKVHEARAGVLAERKAREDAAEHRELMAWNQAENQRLHELRKRRKTSSPQRTWRHGWRRRWTPRRATTGPSPGRGWWSGRSTGAPRVQ

Solvent-accessible surface area (backbone atoms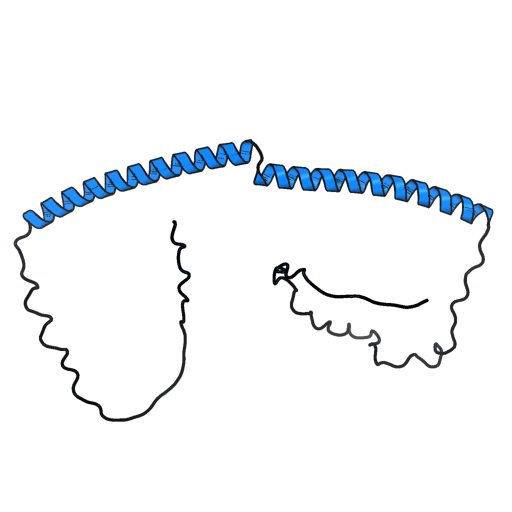 only — not comparable to full-atom values): 11540 Å² total; per-residue (Å²): 135,87,84,86,88,80,88,86,86,78,91,65,85,71,78,94,74,72,71,76,78,70,76,73,70,72,60,87,90,61,84,58,94,86,53,78,77,53,81,90,51,72,83,63,73,87,78,80,78,90,76,60,69,69,61,50,52,55,49,52,52,52,51,51,52,49,52,51,53,54,50,52,52,49,50,52,52,52,50,52,52,52,49,52,55,45,40,67,73,70,17,71,66,46,52,50,49,54,51,50,54,52,48,54,49,51,52,53,52,52,52,52,50,53,51,52,50,54,52,46,53,53,49,51,54,53,54,74,73,42,77,87,76,80,77,83,82,74,83,88,80,81,83,76,87,76,79,88,82,85,88,82,90,82,82,87,80,88,84,88,83,79,85,79,84,81,85,84,83,131